Protein AF-A0A7W8SI52-F1 (afdb_monomer_lite)

Structure (mmCIF, N/CA/C/O backbone):
data_AF-A0A7W8SI52-F1
#
_entry.id   AF-A0A7W8SI52-F1
#
loop_
_atom_site.group_PDB
_atom_site.id
_atom_site.type_symbol
_atom_site.label_atom_id
_atom_site.label_alt_id
_atom_site.label_comp_id
_atom_site.label_asym_id
_atom_site.label_entity_id
_atom_site.label_seq_id
_atom_site.pdbx_PDB_ins_code
_atom_site.Cartn_x
_atom_site.Cartn_y
_atom_site.Cartn_z
_atom_site.occupancy
_atom_site.B_iso_or_equiv
_atom_site.auth_seq_id
_atom_site.auth_comp_id
_atom_site.auth_asym_id
_atom_site.auth_atom_id
_atom_site.pdbx_PDB_model_num
ATOM 1 N N . MET A 1 1 ? -21.152 0.569 4.260 1.00 48.66 1 MET A N 1
ATOM 2 C CA . MET A 1 1 ? -19.837 -0.026 3.951 1.00 48.66 1 MET A CA 1
ATOM 3 C C . MET A 1 1 ? -18.908 0.603 4.965 1.00 48.66 1 MET A C 1
ATOM 5 O O . MET A 1 1 ? -18.836 1.820 4.966 1.00 48.66 1 MET A O 1
ATOM 9 N N . GLU A 1 2 ? -18.385 -0.144 5.937 1.00 56.41 2 GLU A N 1
ATOM 10 C CA . GLU A 1 2 ? -17.442 0.465 6.884 1.00 56.41 2 GLU A CA 1
ATOM 11 C C . GLU A 1 2 ? -16.177 0.818 6.108 1.00 56.41 2 GLU A C 1
ATOM 13 O O . GLU A 1 2 ? -15.564 -0.060 5.491 1.00 56.41 2 GLU A O 1
ATOM 18 N N . ASP A 1 3 ? -15.842 2.105 6.079 1.00 63.81 3 ASP A N 1
ATOM 19 C CA . ASP A 1 3 ? -14.583 2.563 5.516 1.00 63.81 3 ASP A CA 1
ATOM 20 C C . ASP A 1 3 ? -13.447 1.854 6.255 1.00 63.81 3 ASP A C 1
ATOM 22 O O . ASP A 1 3 ? -13.431 1.778 7.488 1.00 63.81 3 ASP A O 1
ATOM 26 N N . LEU A 1 4 ? -12.497 1.294 5.499 1.00 67.69 4 LEU A N 1
ATOM 27 C CA . LEU A 1 4 ? -11.243 0.830 6.079 1.00 67.69 4 LEU A CA 1
ATOM 28 C C . LEU A 1 4 ? -10.632 2.057 6.756 1.00 67.69 4 LEU A C 1
ATOM 30 O O . LEU A 1 4 ? -10.201 2.976 6.067 1.00 67.69 4 LEU A O 1
ATOM 34 N N . LYS A 1 5 ? -10.615 2.095 8.091 1.00 87.56 5 LYS A N 1
ATOM 35 C CA . LYS A 1 5 ? -9.964 3.152 8.882 1.00 87.56 5 LYS A CA 1
ATOM 36 C C . LYS A 1 5 ? -8.434 3.068 8.791 1.00 87.56 5 LYS A C 1
ATOM 38 O O . LYS A 1 5 ? -7.726 3.119 9.793 1.00 87.56 5 LYS A O 1
ATOM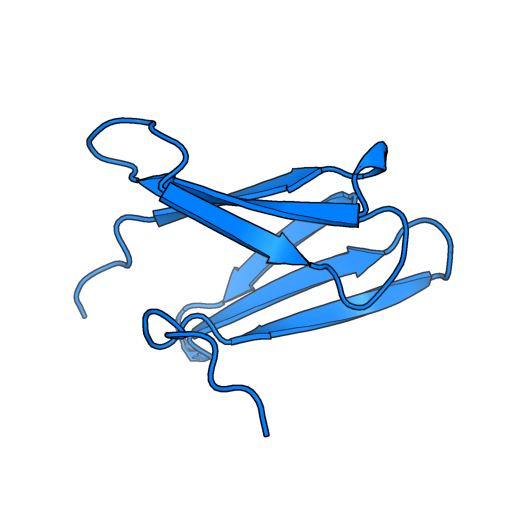 43 N N . LEU A 1 6 ? -7.929 2.859 7.580 1.00 90.25 6 LEU A N 1
ATOM 44 C CA . LEU A 1 6 ? -6.543 2.588 7.264 1.00 90.25 6 LEU A CA 1
ATOM 45 C C . LEU A 1 6 ? -6.058 3.553 6.183 1.00 90.25 6 LEU A C 1
ATOM 47 O O . LEU A 1 6 ? -6.731 3.764 5.176 1.00 90.25 6 LEU A O 1
ATOM 51 N N . GLY A 1 7 ? -4.866 4.097 6.389 1.00 93.50 7 GLY A N 1
ATOM 52 C CA . GLY A 1 7 ? -4.060 4.770 5.384 1.00 93.50 7 GLY A CA 1
ATOM 53 C C . GLY A 1 7 ? -2.985 3.832 4.844 1.00 93.50 7 GLY A C 1
ATOM 54 O O . GLY A 1 7 ? -2.573 2.885 5.517 1.00 93.50 7 GLY A O 1
ATOM 55 N N . PHE A 1 8 ? -2.508 4.115 3.636 1.00 94.88 8 PHE A N 1
ATOM 56 C CA . PHE A 1 8 ? -1.427 3.372 2.994 1.00 94.88 8 PHE A CA 1
ATOM 57 C C . PHE A 1 8 ? -0.373 4.356 2.494 1.00 94.88 8 PHE A C 1
ATOM 59 O O . PHE A 1 8 ? -0.718 5.338 1.840 1.00 94.88 8 PHE A O 1
ATOM 66 N N . VAL A 1 9 ? 0.897 4.099 2.810 1.00 97.19 9 VAL A N 1
ATOM 67 C CA . VAL A 1 9 ? 2.021 4.987 2.472 1.00 97.19 9 VAL A CA 1
ATOM 68 C C . VAL A 1 9 ? 3.121 4.176 1.808 1.00 97.19 9 VAL A C 1
ATOM 70 O O . VAL A 1 9 ? 3.577 3.184 2.369 1.00 97.19 9 VAL A O 1
ATOM 73 N N . THR A 1 10 ? 3.547 4.582 0.620 1.00 97.31 10 THR A N 1
ATOM 74 C CA . THR A 1 10 ? 4.650 3.961 -0.115 1.00 97.31 10 THR A CA 1
ATOM 75 C C . THR A 1 10 ? 5.997 4.339 0.496 1.00 97.31 10 THR A C 1
ATOM 77 O O . THR A 1 10 ? 6.232 5.477 0.893 1.00 97.31 10 THR A O 1
ATOM 80 N N . ASN A 1 11 ? 6.901 3.365 0.576 1.00 97.12 11 ASN A N 1
ATOM 81 C CA . ASN A 1 11 ? 8.265 3.547 1.057 1.00 97.12 11 ASN A CA 1
ATOM 82 C C . ASN A 1 11 ? 9.243 3.121 -0.051 1.00 97.12 11 ASN A C 1
ATOM 84 O O . ASN A 1 11 ? 9.759 2.000 -0.011 1.00 97.12 11 ASN A O 1
ATOM 88 N N . GLY A 1 12 ? 9.506 4.000 -1.027 1.00 96.25 12 GLY A N 1
ATOM 89 C CA . GLY A 1 12 ? 10.301 3.702 -2.234 1.00 96.25 12 GLY A CA 1
ATOM 90 C C . GLY A 1 12 ? 11.608 2.954 -1.956 1.00 96.25 12 GLY A C 1
ATOM 91 O O . GLY A 1 12 ? 11.785 1.801 -2.343 1.00 96.25 12 GLY A O 1
ATOM 92 N N . ARG A 1 13 ? 12.483 3.539 -1.126 1.00 95.94 13 ARG A N 1
ATOM 93 C CA . ARG A 1 13 ? 13.780 2.928 -0.761 1.00 95.94 13 ARG A CA 1
ATOM 94 C C . ARG A 1 13 ? 13.663 1.593 -0.022 1.00 95.94 13 ARG A C 1
ATOM 96 O O . ARG A 1 13 ? 14.570 0.772 -0.104 1.00 95.94 13 ARG A O 1
ATOM 103 N N . ALA A 1 14 ? 12.586 1.395 0.735 1.00 96.50 14 ALA A N 1
ATOM 104 C CA . ALA A 1 14 ? 12.373 0.182 1.519 1.00 96.50 14 ALA A CA 1
ATOM 105 C C . ALA A 1 14 ? 11.609 -0.902 0.742 1.00 96.50 14 ALA A C 1
ATOM 107 O O . ALA A 1 14 ? 11.466 -2.008 1.256 1.00 96.50 14 ALA A O 1
ATOM 108 N N . ASN A 1 15 ? 11.111 -0.607 -0.466 1.00 95.69 15 ASN A N 1
ATOM 109 C CA . ASN A 1 15 ? 10.281 -1.504 -1.279 1.00 95.69 15 ASN A CA 1
ATOM 110 C C . ASN A 1 15 ? 9.061 -2.062 -0.521 1.00 95.69 15 ASN A C 1
ATOM 112 O O . ASN A 1 15 ? 8.702 -3.238 -0.641 1.00 95.69 15 ASN A O 1
ATOM 116 N N . THR A 1 16 ? 8.430 -1.219 0.298 1.00 95.94 16 THR A N 1
ATOM 117 C CA . THR A 1 16 ? 7.261 -1.584 1.113 1.00 95.94 16 THR A CA 1
ATOM 118 C C . THR A 1 16 ? 6.172 -0.518 1.055 1.00 95.94 16 THR A C 1
ATOM 120 O O . THR A 1 16 ? 6.394 0.595 0.583 1.00 95.94 16 THR A O 1
ATOM 123 N N . VAL A 1 17 ? 4.995 -0.864 1.568 1.00 96.75 17 VAL A N 1
ATOM 124 C CA . VAL A 1 17 ? 3.874 0.028 1.845 1.00 96.75 17 VAL A CA 1
ATOM 125 C C . VAL A 1 17 ? 3.512 -0.110 3.322 1.00 96.75 17 VAL A C 1
ATOM 127 O O . VAL A 1 17 ? 3.159 -1.198 3.773 1.00 96.75 17 VAL A O 1
ATOM 130 N N . SER A 1 18 ? 3.582 0.982 4.075 1.00 96.56 18 SER A N 1
ATOM 131 C CA . SER A 1 18 ? 3.127 1.034 5.466 1.00 96.56 18 SER A CA 1
ATOM 132 C C . SER A 1 18 ? 1.604 1.091 5.521 1.00 96.56 18 SER A C 1
ATOM 134 O O . SER A 1 18 ? 0.987 1.857 4.779 1.00 96.56 18 SER A O 1
ATOM 136 N N . VAL A 1 19 ? 1.004 0.335 6.438 1.00 94.62 19 VAL A N 1
ATOM 137 C CA . VAL A 1 19 ? -0.423 0.423 6.766 1.00 94.62 19 VAL A CA 1
ATOM 138 C C . VAL A 1 19 ? -0.567 1.224 8.051 1.00 94.62 19 VAL A C 1
ATOM 140 O O . VAL A 1 19 ? 0.039 0.883 9.067 1.00 94.62 19 VAL A O 1
ATOM 143 N N . VAL A 1 20 ? -1.357 2.290 8.011 1.00 94.69 20 VAL A N 1
ATOM 144 C CA . VAL A 1 20 ? -1.520 3.250 9.108 1.00 94.69 20 VAL A CA 1
ATOM 145 C C . VAL A 1 20 ? -2.944 3.178 9.630 1.00 94.69 20 VAL A C 1
ATOM 147 O O . VAL A 1 20 ? -3.878 3.299 8.852 1.00 94.69 20 VAL A O 1
ATOM 150 N N . ASP A 1 21 ? -3.131 3.009 10.931 1.00 91.62 21 ASP A N 1
ATOM 151 C CA . ASP A 1 21 ? -4.436 3.197 11.564 1.00 91.62 21 ASP A CA 1
ATOM 152 C C . ASP A 1 21 ? -4.767 4.696 11.605 1.00 91.62 21 ASP A C 1
ATOM 154 O O . ASP A 1 21 ? -3.984 5.484 12.131 1.00 91.62 21 ASP A O 1
ATOM 158 N N . LEU A 1 22 ? -5.893 5.108 11.016 1.00 89.75 22 LEU A N 1
ATOM 159 C CA . LEU A 1 22 ? -6.213 6.534 10.858 1.00 89.75 22 LEU A CA 1
ATOM 160 C C . LEU A 1 22 ? -6.755 7.195 12.131 1.00 89.75 22 LEU A C 1
ATOM 162 O O . LEU A 1 22 ? -6.713 8.419 12.222 1.00 89.75 22 LEU A O 1
ATOM 166 N N . ASP A 1 23 ? -7.219 6.421 13.116 1.00 90.94 23 ASP A N 1
ATOM 167 C CA . ASP A 1 23 ? -7.669 6.971 14.400 1.00 90.94 23 ASP A CA 1
ATOM 168 C C . ASP A 1 23 ? -6.458 7.339 15.283 1.00 90.94 23 ASP A C 1
ATOM 170 O O . ASP A 1 23 ? -6.472 8.338 16.001 1.00 90.94 23 ASP A O 1
ATOM 174 N N . THR A 1 24 ? -5.394 6.533 15.230 1.00 94.81 24 THR A N 1
ATOM 175 C CA . THR A 1 24 ? -4.209 6.663 16.097 1.00 94.81 24 THR A CA 1
ATOM 176 C C . THR A 1 24 ? -2.958 7.175 15.388 1.00 94.81 24 THR A C 1
ATOM 178 O O . THR A 1 24 ? -1.978 7.509 16.055 1.00 94.81 24 THR A O 1
ATOM 181 N N . LEU A 1 25 ? -2.972 7.205 14.053 1.00 94.75 25 LEU A N 1
ATOM 182 C CA . LEU A 1 25 ? -1.843 7.514 13.166 1.00 94.75 25 LEU A CA 1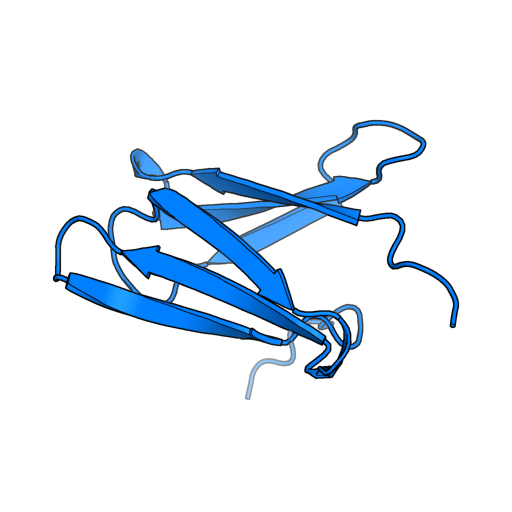
ATOM 183 C C . LEU A 1 25 ? -0.623 6.602 13.361 1.00 94.75 25 LEU A C 1
ATOM 185 O O . LEU A 1 25 ? 0.500 6.952 12.995 1.00 94.75 25 LEU A O 1
ATOM 189 N N . LYS A 1 26 ? -0.827 5.415 13.934 1.00 95.44 26 LYS A N 1
ATOM 190 C CA . LYS A 1 26 ? 0.240 4.436 14.136 1.00 95.44 26 LYS A CA 1
ATOM 191 C C . LYS A 1 26 ? 0.364 3.528 12.925 1.00 95.44 26 LYS A C 1
ATOM 193 O O . LYS A 1 26 ? -0.637 3.091 12.361 1.00 95.44 26 LYS A O 1
ATOM 198 N N . VAL A 1 27 ? 1.599 3.184 12.572 1.00 95.62 27 VAL A N 1
ATOM 199 C CA . VAL A 1 27 ? 1.861 2.090 11.633 1.00 95.62 27 VAL A CA 1
ATOM 200 C C . VAL A 1 27 ? 1.472 0.780 12.315 1.00 95.62 27 VAL A C 1
ATOM 202 O O . VAL A 1 27 ? 1.971 0.469 13.396 1.00 95.62 27 VAL A O 1
ATOM 205 N N . VAL A 1 28 ? 0.561 0.036 11.698 1.00 94.31 28 VAL A N 1
ATOM 206 C CA . VAL A 1 28 ? 0.020 -1.227 12.220 1.00 94.31 28 VAL A CA 1
ATOM 207 C C . VAL A 1 28 ? 0.436 -2.441 11.396 1.00 94.31 28 VAL A C 1
ATOM 209 O O . VAL A 1 28 ? 0.278 -3.563 11.870 1.00 94.31 28 VAL A O 1
ATOM 212 N N . ASP A 1 29 ? 0.964 -2.229 10.187 1.00 92.81 29 ASP A N 1
ATOM 213 C CA . ASP A 1 29 ? 1.472 -3.291 9.316 1.00 92.81 29 ASP A CA 1
ATOM 214 C C . ASP A 1 29 ? 2.440 -2.735 8.252 1.00 92.81 29 ASP A C 1
ATOM 216 O O . ASP A 1 29 ? 2.518 -1.521 8.036 1.00 92.81 29 ASP A O 1
ATOM 220 N N . SER A 1 30 ? 3.158 -3.625 7.566 1.00 94.25 30 SER A N 1
ATOM 221 C CA . SER A 1 30 ? 4.010 -3.310 6.418 1.00 94.25 30 SER A CA 1
ATOM 222 C C . SER A 1 30 ? 3.896 -4.392 5.347 1.00 94.25 30 SER A C 1
ATOM 224 O O . SER A 1 30 ? 4.117 -5.576 5.598 1.00 94.25 30 SER A O 1
ATOM 226 N N . ILE A 1 31 ? 3.565 -3.977 4.128 1.00 92.94 31 ILE A N 1
ATOM 227 C CA . ILE A 1 31 ? 3.345 -4.855 2.981 1.00 92.94 31 ILE A CA 1
ATOM 228 C C . ILE A 1 31 ? 4.524 -4.710 2.024 1.00 92.94 31 ILE A C 1
ATOM 230 O O . ILE A 1 31 ? 4.893 -3.601 1.652 1.00 92.94 31 ILE A O 1
ATOM 234 N N . LYS A 1 32 ? 5.109 -5.819 1.571 1.00 91.75 32 LYS A N 1
ATOM 235 C CA . LYS A 1 32 ? 6.133 -5.779 0.520 1.00 91.75 32 LYS A CA 1
ATOM 236 C C . LYS A 1 32 ? 5.494 -5.422 -0.827 1.00 91.75 32 LYS A C 1
ATOM 238 O O . LYS A 1 32 ? 4.513 -6.051 -1.222 1.00 91.75 32 LYS A O 1
ATOM 243 N N . ALA A 1 33 ? 6.053 -4.437 -1.528 1.00 90.12 33 ALA A N 1
ATOM 244 C CA . ALA A 1 33 ? 5.633 -4.125 -2.892 1.00 90.12 33 ALA A CA 1
ATOM 245 C C . ALA A 1 33 ? 6.056 -5.254 -3.849 1.00 90.12 33 ALA A C 1
ATOM 247 O O . ALA A 1 33 ? 7.067 -5.923 -3.624 1.00 90.12 33 ALA A O 1
ATOM 248 N N . ALA A 1 34 ? 5.273 -5.488 -4.905 1.00 89.62 34 ALA A N 1
ATOM 249 C CA . ALA A 1 34 ? 5.602 -6.518 -5.890 1.00 89.62 34 ALA A CA 1
ATOM 250 C C . ALA A 1 34 ? 6.733 -6.071 -6.829 1.00 89.62 34 ALA A C 1
ATOM 252 O O . ALA A 1 34 ? 7.489 -6.917 -7.301 1.00 89.62 34 ALA A O 1
ATOM 253 N N . GLY A 1 35 ? 6.857 -4.759 -7.058 1.00 91.12 35 GLY A N 1
ATOM 254 C CA . GLY A 1 35 ? 7.953 -4.149 -7.805 1.00 91.12 35 GLY A CA 1
ATOM 255 C C . GLY A 1 35 ? 8.810 -3.196 -6.956 1.00 91.12 35 GLY A C 1
ATOM 256 O O . GLY A 1 35 ? 8.426 -2.834 -5.838 1.00 91.12 35 GLY A O 1
ATOM 257 N N . PRO A 1 36 ? 9.994 -2.827 -7.470 1.00 95.94 36 PRO A N 1
ATOM 258 C CA . PRO A 1 36 ? 10.934 -1.926 -6.823 1.00 95.94 36 PRO A CA 1
ATOM 259 C C . PRO A 1 36 ? 10.502 -0.457 -6.906 1.00 95.94 36 PRO A C 1
ATOM 261 O O . PRO A 1 36 ? 9.882 -0.025 -7.874 1.00 95.94 36 PRO A O 1
ATOM 264 N N . ASP A 1 37 ? 10.919 0.319 -5.909 1.00 96.81 37 ASP A N 1
ATOM 265 C CA . ASP A 1 37 ? 10.713 1.766 -5.811 1.00 96.81 37 ASP A CA 1
ATOM 266 C C . ASP A 1 37 ? 9.232 2.192 -5.911 1.00 96.81 37 ASP A C 1
ATOM 268 O O . ASP A 1 37 ? 8.838 2.898 -6.842 1.00 96.81 37 ASP A O 1
ATOM 272 N N . PRO A 1 38 ? 8.365 1.722 -4.990 1.00 97.19 38 PRO A N 1
ATOM 273 C CA . PRO A 1 38 ? 6.975 2.158 -4.943 1.00 97.19 38 PRO A CA 1
ATOM 274 C C . PRO A 1 38 ? 6.882 3.665 -4.667 1.00 97.19 38 PRO A C 1
ATOM 276 O O . PRO A 1 38 ? 7.430 4.141 -3.672 1.00 97.19 38 PRO A O 1
ATOM 279 N N . ASP A 1 39 ? 6.138 4.387 -5.506 1.00 95.81 39 ASP A N 1
ATOM 280 C CA . ASP A 1 39 ? 6.036 5.853 -5.449 1.00 95.81 39 ASP A CA 1
ATOM 281 C C . ASP A 1 39 ? 4.572 6.313 -5.320 1.00 95.81 39 ASP A C 1
ATOM 283 O O . ASP A 1 39 ? 4.071 6.511 -4.211 1.00 95.81 39 ASP A O 1
ATOM 287 N N . GLY A 1 40 ? 3.830 6.378 -6.428 1.00 96.19 40 GLY A N 1
ATOM 288 C CA . GLY A 1 40 ? 2.398 6.679 -6.431 1.00 96.19 40 GLY A CA 1
ATOM 289 C C . GLY A 1 40 ? 1.528 5.533 -5.903 1.00 96.19 40 GLY A C 1
ATOM 290 O O . GLY A 1 40 ? 1.792 4.358 -6.168 1.00 96.19 40 GLY A O 1
ATOM 291 N N . ILE A 1 41 ? 0.445 5.875 -5.193 1.00 97.06 41 ILE A N 1
ATOM 292 C CA . ILE A 1 41 ? -0.528 4.917 -4.648 1.00 97.06 41 ILE A CA 1
ATOM 293 C C . ILE A 1 41 ? -1.974 5.403 -4.806 1.00 97.06 41 ILE A C 1
ATOM 295 O O . ILE A 1 41 ? -2.275 6.579 -4.614 1.00 97.06 41 ILE A O 1
ATOM 299 N N . LEU A 1 42 ? -2.883 4.477 -5.121 1.00 95.75 42 LEU A N 1
ATOM 300 C CA . LEU A 1 42 ? -4.325 4.714 -5.204 1.00 95.75 42 LEU A CA 1
ATOM 301 C C . LEU A 1 42 ? -5.095 3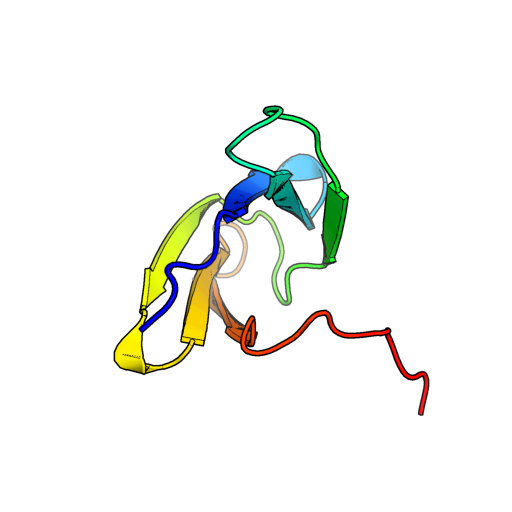.572 -4.537 1.00 95.75 42 LEU A C 1
ATOM 303 O O . LEU A 1 42 ? -4.906 2.411 -4.892 1.00 95.75 42 LEU A O 1
ATOM 307 N N . TYR A 1 43 ? -6.013 3.894 -3.625 1.00 91.94 43 TYR A N 1
ATOM 308 C CA . TYR A 1 43 ? -6.982 2.930 -3.101 1.00 91.94 43 TYR A CA 1
ATOM 309 C C . TYR A 1 43 ? -8.269 2.949 -3.933 1.00 91.94 43 TYR A C 1
ATOM 311 O O . TYR A 1 43 ? -8.839 4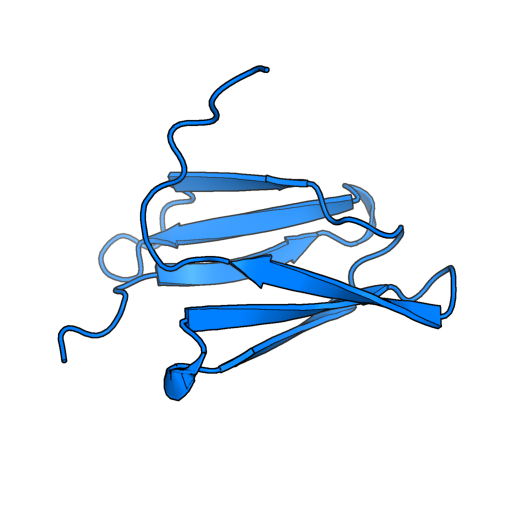.010 -4.179 1.00 91.94 43 TYR A O 1
ATOM 319 N N . VAL A 1 44 ? -8.745 1.771 -4.344 1.00 92.06 44 VAL A N 1
ATOM 320 C CA . VAL A 1 44 ? -9.990 1.592 -5.102 1.00 92.06 44 VAL A CA 1
ATOM 321 C C . VAL A 1 44 ? -10.991 0.804 -4.244 1.00 92.06 44 VAL A C 1
ATOM 323 O O . VAL A 1 44 ? -10.921 -0.431 -4.207 1.00 92.06 44 VAL A O 1
ATOM 326 N N . PRO A 1 45 ? -11.950 1.474 -3.567 1.00 87.12 45 PRO A N 1
ATOM 327 C CA . PRO A 1 45 ? -12.860 0.831 -2.614 1.00 87.12 45 PRO A CA 1
ATOM 328 C C . PRO A 1 45 ? -13.707 -0.296 -3.207 1.00 87.12 45 PRO A C 1
ATOM 330 O O . PRO A 1 45 ? -13.860 -1.344 -2.582 1.00 87.12 45 PRO A O 1
ATOM 333 N N . ALA A 1 46 ? -14.200 -0.119 -4.438 1.00 89.25 46 ALA A N 1
ATOM 334 C CA . ALA A 1 46 ? -15.019 -1.116 -5.131 1.00 89.25 46 ALA A CA 1
ATOM 335 C C . ALA A 1 46 ? -14.283 -2.449 -5.354 1.00 89.25 46 ALA A C 1
ATOM 337 O O . ALA A 1 46 ? -14.907 -3.505 -5.377 1.00 89.25 46 ALA A O 1
ATOM 338 N N . LEU A 1 47 ? -12.953 -2.397 -5.485 1.00 90.06 47 LEU A N 1
ATOM 339 C CA . LEU A 1 47 ? -12.097 -3.569 -5.668 1.00 90.06 47 LEU A CA 1
ATOM 340 C C . LEU A 1 47 ? -11.422 -4.017 -4.371 1.00 90.06 47 LEU A C 1
ATOM 342 O O . LEU A 1 47 ? -10.795 -5.072 -4.356 1.00 90.06 47 LEU A O 1
ATOM 346 N N . ARG A 1 48 ? -11.517 -3.211 -3.303 1.00 88.25 48 ARG A N 1
ATOM 347 C CA . ARG A 1 48 ? -10.797 -3.398 -2.036 1.00 88.25 48 ARG A CA 1
ATOM 348 C C . ARG A 1 48 ? -9.304 -3.644 -2.276 1.00 88.25 48 ARG A C 1
ATOM 350 O O . ARG A 1 48 ? -8.714 -4.560 -1.706 1.00 88.25 48 ARG A O 1
ATOM 357 N N . ARG A 1 49 ? -8.708 -2.831 -3.153 1.00 91.75 49 ARG A N 1
ATOM 358 C CA . ARG A 1 49 ? -7.308 -2.944 -3.579 1.00 91.75 49 ARG A CA 1
ATOM 359 C C . ARG A 1 49 ? -6.601 -1.605 -3.559 1.00 91.75 49 ARG A C 1
ATOM 361 O O . ARG A 1 49 ? -7.210 -0.588 -3.886 1.00 91.75 49 ARG A O 1
ATOM 368 N N . ILE A 1 50 ? -5.313 -1.636 -3.240 1.00 94.25 50 ILE A N 1
ATOM 369 C CA . ILE A 1 50 ? -4.392 -0.541 -3.540 1.00 94.25 50 ILE A CA 1
ATOM 370 C C . ILE A 1 50 ? -3.610 -0.868 -4.814 1.00 94.25 50 ILE A C 1
ATOM 372 O O . ILE A 1 50 ? -3.229 -2.017 -5.046 1.00 94.25 50 ILE A O 1
ATOM 376 N N . PHE A 1 51 ? -3.382 0.152 -5.629 1.00 96.38 51 PHE A N 1
ATOM 377 C CA . PHE A 1 51 ? -2.536 0.103 -6.812 1.00 96.38 51 PHE A CA 1
ATOM 378 C C . PHE A 1 51 ? -1.327 0.991 -6.568 1.00 96.38 51 PHE A C 1
ATOM 380 O O . PHE A 1 51 ? -1.495 2.135 -6.153 1.00 96.38 51 PHE A O 1
ATOM 387 N N . VAL A 1 52 ? -0.133 0.454 -6.798 1.00 97.56 52 VAL A N 1
ATOM 388 C CA . VAL A 1 52 ? 1.138 1.127 -6.519 1.00 97.56 52 VAL A CA 1
ATOM 389 C C . VAL A 1 52 ? 1.972 1.153 -7.788 1.00 97.56 52 VAL A C 1
ATOM 391 O O . VAL A 1 52 ? 2.239 0.095 -8.355 1.00 97.56 52 VAL A O 1
ATOM 394 N N . SER A 1 53 ? 2.375 2.339 -8.235 1.00 97.62 53 SER A N 1
ATOM 395 C CA . SER A 1 53 ? 3.318 2.484 -9.345 1.00 97.62 53 SER A CA 1
ATOM 396 C C . SER A 1 53 ? 4.738 2.211 -8.856 1.00 97.62 53 SER A C 1
ATOM 398 O O . SER A 1 53 ? 5.168 2.817 -7.872 1.00 97.62 53 SER A O 1
ATOM 400 N N . ASN A 1 54 ? 5.457 1.338 -9.555 1.00 96.81 54 ASN A N 1
ATOM 401 C CA . ASN A 1 54 ? 6.828 0.956 -9.236 1.00 96.81 54 ASN A CA 1
ATOM 402 C C . ASN A 1 54 ? 7.774 1.736 -10.169 1.00 96.81 54 ASN A C 1
ATOM 404 O O . ASN A 1 54 ? 7.874 1.446 -11.363 1.00 96.81 54 ASN A O 1
ATOM 408 N N . GLY A 1 55 ? 8.406 2.789 -9.646 1.00 94.25 55 GLY A N 1
ATOM 409 C CA . GLY A 1 55 ? 9.106 3.801 -10.443 1.00 94.25 55 GLY A CA 1
ATOM 410 C C . GLY A 1 55 ? 10.350 3.283 -11.164 1.00 94.25 55 GLY A C 1
ATOM 411 O O . GLY A 1 55 ? 10.707 3.796 -12.223 1.00 94.25 55 GLY A O 1
ATOM 412 N N . HIS A 1 56 ? 10.990 2.243 -10.627 1.00 94.88 56 HIS A N 1
ATOM 413 C CA . HIS A 1 56 ? 12.246 1.737 -11.175 1.00 94.88 56 HIS A CA 1
ATOM 414 C C . HIS A 1 56 ? 12.062 0.804 -12.381 1.00 94.88 56 HIS A C 1
ATOM 416 O O . HIS A 1 56 ? 12.903 0.805 -13.277 1.00 94.88 56 HIS A O 1
ATOM 422 N N . ASP A 1 57 ? 10.987 0.012 -12.423 1.00 94.50 57 ASP A N 1
ATOM 423 C CA . ASP A 1 57 ? 10.768 -0.985 -13.483 1.00 94.50 57 ASP A CA 1
ATOM 424 C C . ASP A 1 57 ? 9.539 -0.708 -14.366 1.00 94.50 57 ASP A C 1
ATOM 426 O O . ASP A 1 57 ? 9.286 -1.446 -15.319 1.00 94.50 57 ASP A O 1
ATOM 430 N N . GLY A 1 58 ? 8.782 0.355 -14.078 1.00 92.62 58 GLY A N 1
ATOM 431 C CA . GLY A 1 58 ? 7.601 0.741 -14.850 1.00 92.62 58 GLY A CA 1
ATOM 432 C C . GLY A 1 58 ? 6.403 -0.196 -14.674 1.00 92.62 58 GLY A C 1
ATOM 433 O O . GLY A 1 58 ? 5.451 -0.122 -15.453 1.00 92.62 58 GLY A O 1
ATOM 434 N N . SER A 1 59 ? 6.429 -1.084 -13.677 1.00 96.31 59 SER A N 1
ATOM 435 C CA . SER A 1 59 ? 5.317 -1.981 -13.366 1.00 96.31 59 SER A CA 1
ATOM 436 C C . SER A 1 59 ? 4.323 -1.357 -12.372 1.00 96.31 59 SER A C 1
ATOM 438 O O . SER A 1 59 ? 4.551 -0.290 -11.796 1.00 96.31 59 SER A O 1
ATOM 440 N N . VAL A 1 60 ? 3.186 -2.029 -12.159 1.00 96.56 60 VAL A N 1
ATOM 441 C CA . VAL A 1 60 ? 2.180 -1.643 -11.157 1.00 96.56 60 VAL A CA 1
ATOM 442 C C . VAL A 1 60 ? 1.862 -2.837 -10.265 1.00 96.56 60 VAL A C 1
ATOM 444 O O . VAL A 1 60 ? 1.482 -3.904 -10.748 1.00 96.56 60 VAL A O 1
ATOM 447 N N . SER A 1 61 ? 1.968 -2.650 -8.952 1.00 94.12 61 SER A N 1
ATOM 448 C CA . SER A 1 61 ? 1.547 -3.637 -7.955 1.00 94.12 61 SER A CA 1
ATOM 449 C C . SER A 1 61 ? 0.058 -3.464 -7.640 1.00 94.12 61 SER A C 1
ATOM 451 O O . SER A 1 61 ? -0.374 -2.355 -7.338 1.00 94.12 61 SER A O 1
ATOM 453 N N . ALA A 1 62 ? -0.722 -4.548 -7.643 1.00 94.25 62 ALA A N 1
ATOM 454 C CA . ALA A 1 62 ? -2.108 -4.554 -7.166 1.00 94.25 62 ALA A CA 1
ATOM 455 C C . ALA A 1 62 ? -2.212 -5.408 -5.896 1.00 94.25 62 ALA A C 1
ATOM 457 O O . ALA A 1 62 ? -2.003 -6.620 -5.942 1.00 94.25 62 ALA A O 1
ATOM 458 N N . ILE A 1 63 ? -2.533 -4.782 -4.766 1.00 91.06 63 ILE A N 1
ATOM 459 C CA . ILE A 1 63 ? -2.510 -5.418 -3.444 1.00 91.06 63 ILE A CA 1
ATOM 460 C C . ILE A 1 63 ? -3.931 -5.442 -2.885 1.00 91.06 63 ILE A C 1
ATOM 462 O O . ILE A 1 63 ? -4.585 -4.406 -2.769 1.00 91.06 63 ILE A O 1
ATOM 466 N N . ASP A 1 64 ? -4.410 -6.637 -2.548 1.00 89.38 64 ASP A N 1
ATOM 467 C CA . ASP A 1 64 ? -5.715 -6.854 -1.928 1.00 89.38 64 ASP A CA 1
ATOM 468 C C . ASP A 1 64 ? -5.686 -6.474 -0.440 1.00 89.38 64 ASP A C 1
ATOM 470 O O . ASP A 1 64 ? -4.831 -6.938 0.314 1.00 89.38 64 ASP A O 1
ATOM 474 N N . VAL A 1 65 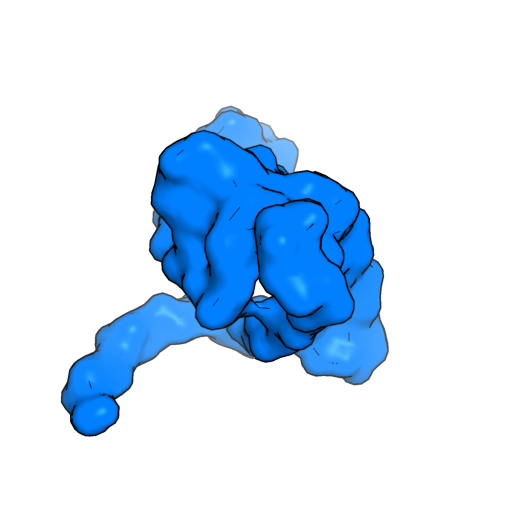? -6.626 -5.622 -0.023 1.00 84.75 65 VAL A N 1
ATOM 475 C CA . VAL A 1 65 ? -6.763 -5.124 1.357 1.00 84.75 65 VAL A CA 1
ATOM 476 C C . VAL A 1 65 ? -8.117 -5.511 1.969 1.00 84.75 65 VAL A C 1
ATOM 478 O O . VAL A 1 65 ? -8.585 -4.920 2.944 1.00 84.75 65 VAL A O 1
ATOM 481 N N . SER A 1 66 ? -8.783 -6.522 1.400 1.00 76.00 66 SER A N 1
ATOM 482 C CA . SER A 1 66 ? -10.142 -6.943 1.762 1.00 76.00 66 SER A CA 1
ATOM 483 C C . SER A 1 66 ? -10.255 -7.660 3.117 1.00 76.00 66 SER A C 1
ATOM 485 O O . SER A 1 66 ? -11.354 -7.901 3.632 1.00 76.00 66 SER A O 1
ATOM 487 N N . ARG A 1 67 ? -9.136 -7.948 3.769 1.00 63.16 67 ARG A N 1
ATOM 488 C CA . ARG A 1 67 ? -9.068 -8.397 5.162 1.00 63.16 67 ARG A CA 1
ATOM 489 C C . ARG A 1 67 ? -7.621 -8.269 5.599 1.00 63.16 67 ARG A C 1
ATOM 491 O O . ARG A 1 67 ? -6.748 -8.392 4.750 1.00 63.16 67 ARG A O 1
ATOM 498 N N . ARG A 1 68 ? -7.366 -8.095 6.904 1.00 54.75 68 ARG A N 1
ATOM 499 C CA . ARG A 1 68 ? -6.045 -8.379 7.484 1.00 54.75 68 ARG A CA 1
ATOM 500 C C . ARG A 1 68 ? -5.590 -9.714 6.905 1.00 54.75 68 ARG A C 1
ATOM 502 O O . ARG A 1 68 ? -6.128 -10.757 7.289 1.00 54.75 68 ARG A O 1
ATOM 509 N N . ALA A 1 69 ? -4.663 -9.674 5.955 1.00 38.66 69 ALA A N 1
ATOM 510 C CA . ALA A 1 69 ? -3.906 -10.837 5.593 1.00 38.66 69 ALA A CA 1
ATOM 511 C C . ALA A 1 69 ? -3.141 -11.160 6.872 1.00 38.66 69 ALA A C 1
ATOM 513 O O . ALA A 1 69 ? -2.079 -10.616 7.143 1.00 38.66 69 ALA A O 1
ATOM 514 N N . ARG A 1 70 ? -3.697 -12.047 7.703 1.00 37.06 70 ARG A N 1
ATOM 515 C CA . ARG A 1 70 ? -2.813 -12.992 8.362 1.00 37.06 70 ARG A CA 1
ATOM 516 C C . ARG A 1 70 ? -2.070 -13.622 7.200 1.00 37.06 70 ARG A C 1
ATOM 518 O O . ARG A 1 70 ? -2.658 -14.397 6.449 1.00 37.06 70 ARG A O 1
ATOM 525 N N . TRP A 1 71 ? -0.844 -13.164 6.994 1.00 34.59 71 TRP A N 1
ATOM 526 C CA . TRP A 1 71 ? 0.146 -13.855 6.204 1.00 34.59 71 TRP A CA 1
ATOM 527 C C . TRP A 1 71 ? -0.025 -15.359 6.461 1.00 34.59 71 TRP A C 1
ATOM 529 O O . TRP A 1 71 ? 0.057 -15.815 7.602 1.00 34.59 71 TRP A O 1
ATOM 539 N N . SER A 1 72 ? -0.399 -16.100 5.419 1.00 32.31 72 SER A N 1
ATOM 540 C CA . SER A 1 72 ? -0.400 -17.558 5.422 1.00 32.31 72 SER A CA 1
ATOM 541 C C . SER A 1 72 ? 0.760 -17.963 4.530 1.00 32.31 72 SER A C 1
ATOM 543 O O . SER A 1 72 ? 0.663 -17.745 3.322 1.00 32.31 72 SER A O 1
ATOM 545 N N . PRO A 1 73 ? 1.841 -18.541 5.072 1.00 33.84 73 PRO A N 1
ATOM 546 C CA . PRO A 1 73 ? 2.837 -19.172 4.234 1.00 33.84 73 PRO A CA 1
ATOM 547 C C . PRO A 1 73 ? 2.208 -20.454 3.685 1.00 33.84 73 PRO A C 1
ATOM 549 O O . PRO A 1 73 ? 1.888 -21.378 4.434 1.00 33.84 73 PRO A O 1
ATOM 552 N N . ARG A 1 74 ? 1.968 -20.491 2.381 1.00 36.44 74 ARG A N 1
ATOM 553 C CA . ARG A 1 74 ? 2.048 -21.728 1.613 1.00 36.44 74 ARG A CA 1
ATOM 554 C C . ARG A 1 74 ? 2.998 -21.482 0.462 1.00 36.44 74 ARG A C 1
ATOM 556 O O . ARG A 1 74 ? 2.881 -20.392 -0.138 1.00 36.44 74 ARG A O 1
#

Secondary structure (DSSP, 8-state):
-----EEEEEEGGGTEEEEEE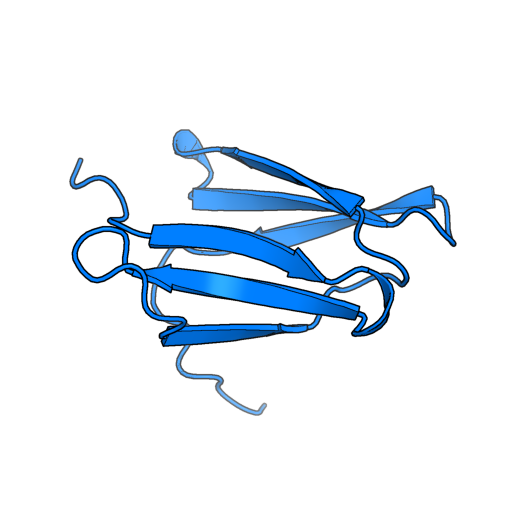TTT--EEEEEE-SSSSEEEEEEEGGGTEEEEEETTTS-EEEEE-SS-------

Radius of gyration: 12.19 Å; chains: 1; bounding box: 34×29×31 Å

Foldseek 3Di:
DPPPQWDWADDQVVQWIFIARNVVRDGPDIGHFPAHRWDDWDQDVVQQWIWTQHVPPRDIGIGHNPDPPPPDDD

pLDDT: mean 86.01, std 18.12, range [32.31, 97.62]

Sequence (74 aa):
MEDLKLGFVTNGRANTVSVVDLDTLKVVDSIKAAGPDPDGILYVPALRRIFVSNGHDGSVSAIDVSRRARWSPR